Protein AF-A0AAW9EDS9-F1 (afdb_monomer_lite)

Structure (mmCIF, N/CA/C/O backbone):
data_AF-A0AAW9EDS9-F1
#
_entry.id   AF-A0AAW9EDS9-F1
#
loop_
_atom_site.group_PDB
_atom_site.id
_atom_site.type_symbol
_atom_site.label_atom_id
_atom_site.label_alt_id
_atom_site.label_comp_id
_atom_site.label_asym_id
_atom_site.label_entity_id
_atom_site.label_seq_id
_atom_site.pdbx_PDB_ins_code
_atom_site.Cartn_x
_atom_site.Cartn_y
_atom_site.Cartn_z
_atom_site.occupancy
_atom_site.B_iso_or_equiv
_atom_site.auth_seq_id
_atom_site.auth_comp_id
_atom_site.auth_asym_id
_atom_site.auth_atom_id
_atom_site.pdbx_PDB_model_num
ATOM 1 N N . ARG A 1 1 ? -27.302 0.984 17.533 1.00 54.56 1 ARG A N 1
ATOM 2 C CA . ARG A 1 1 ? -27.029 1.693 16.258 1.00 54.56 1 ARG A CA 1
ATOM 3 C C . ARG A 1 1 ? -25.774 1.092 15.646 1.00 54.56 1 ARG A C 1
ATOM 5 O O . ARG A 1 1 ? -24.735 1.158 16.277 1.00 54.56 1 ARG A O 1
ATOM 12 N N . ILE A 1 2 ? -25.851 0.520 14.443 1.00 56.59 2 ILE A N 1
ATOM 13 C CA . ILE A 1 2 ? -24.688 -0.120 13.812 1.00 56.59 2 ILE A CA 1
ATOM 14 C C . ILE A 1 2 ? -23.832 0.942 13.118 1.00 56.59 2 ILE A C 1
ATOM 16 O O . ILE A 1 2 ? -24.345 1.692 12.285 1.00 56.59 2 ILE A O 1
ATOM 20 N N . VAL A 1 3 ? -22.545 1.019 13.463 1.00 57.50 3 VAL A N 1
ATOM 21 C CA . VAL A 1 3 ? -21.586 1.915 12.800 1.00 57.50 3 VAL A CA 1
ATOM 22 C C . VAL A 1 3 ? -20.726 1.072 11.857 1.00 57.50 3 VAL A C 1
ATOM 24 O O . VAL A 1 3 ? -19.932 0.255 12.328 1.00 57.50 3 VAL A O 1
ATOM 27 N N . PRO A 1 4 ? -20.875 1.219 10.529 1.00 53.09 4 PRO A N 1
ATOM 28 C CA . PRO A 1 4 ? -20.014 0.514 9.594 1.00 53.09 4 PRO A CA 1
ATOM 29 C C . PRO A 1 4 ? -18.620 1.155 9.602 1.00 53.09 4 PRO A C 1
ATOM 31 O O . PRO A 1 4 ? -18.457 2.315 9.224 1.00 53.09 4 PRO A O 1
ATOM 34 N N . LEU A 1 5 ? -17.603 0.398 10.018 1.00 64.69 5 LEU A N 1
ATOM 35 C CA . LEU A 1 5 ? -16.206 0.714 9.729 1.00 64.69 5 LEU A CA 1
ATOM 36 C C . LEU A 1 5 ? -15.771 -0.032 8.469 1.00 64.69 5 LEU A C 1
ATOM 38 O O . LEU A 1 5 ? -16.339 -1.053 8.093 1.00 64.69 5 LEU A O 1
ATOM 42 N N . LYS A 1 6 ? -14.719 0.474 7.820 1.00 66.25 6 LYS A N 1
ATOM 43 C CA . LYS A 1 6 ? -14.220 -0.038 6.534 1.00 66.25 6 LYS A CA 1
ATOM 44 C C . LYS A 1 6 ? -13.859 -1.537 6.543 1.00 66.25 6 LYS A C 1
ATOM 46 O O . LYS A 1 6 ? -13.851 -2.144 5.479 1.00 66.25 6 LYS A O 1
ATOM 51 N N . TYR A 1 7 ? -13.562 -2.114 7.710 1.00 65.69 7 TYR A N 1
ATOM 52 C CA . TYR A 1 7 ? -13.126 -3.512 7.848 1.00 65.69 7 TYR A CA 1
ATOM 53 C C . TYR A 1 7 ? -14.027 -4.374 8.740 1.00 65.69 7 TYR A C 1
ATOM 55 O O . TYR A 1 7 ? -14.035 -5.589 8.575 1.00 65.69 7 TYR A O 1
ATOM 63 N N . TYR A 1 8 ? -14.791 -3.776 9.659 1.00 73.12 8 TYR A N 1
ATOM 64 C CA . TYR A 1 8 ? -15.649 -4.503 10.598 1.00 73.12 8 TYR A CA 1
ATOM 65 C C . TYR A 1 8 ? -16.947 -3.733 10.846 1.00 73.12 8 TYR A C 1
ATOM 67 O O . TYR A 1 8 ? -16.959 -2.503 10.890 1.00 73.12 8 TYR A O 1
ATOM 75 N N . GLN A 1 9 ? -18.044 -4.459 11.028 1.00 72.50 9 GLN A N 1
ATOM 76 C CA . GLN A 1 9 ? -19.332 -3.893 11.411 1.00 72.50 9 GLN A CA 1
ATOM 77 C C . GLN A 1 9 ? -19.438 -3.936 12.936 1.00 72.50 9 GLN A C 1
ATOM 79 O O . GLN A 1 9 ? -19.345 -5.017 13.509 1.00 72.50 9 GLN A O 1
ATOM 84 N N . ILE A 1 10 ? -19.591 -2.778 13.588 1.00 73.56 10 ILE A N 1
ATOM 85 C CA . ILE A 1 10 ? -19.698 -2.725 15.051 1.00 73.56 10 ILE A CA 1
ATOM 86 C C . ILE A 1 10 ? -21.167 -2.665 15.465 1.00 73.56 10 ILE A C 1
ATOM 88 O O . ILE A 1 10 ? -21.890 -1.739 15.087 1.00 73.56 10 ILE A O 1
ATOM 92 N N . ASP A 1 11 ? -21.593 -3.653 16.243 1.00 78.62 11 ASP A N 1
ATOM 93 C CA . ASP A 1 11 ? -22.897 -3.724 16.896 1.00 78.62 11 ASP A CA 1
ATOM 94 C C . ASP A 1 11 ? -22.860 -3.155 18.331 1.00 78.62 11 ASP A C 1
ATOM 96 O O . ASP A 1 11 ? -21.799 -2.872 18.890 1.00 78.62 11 ASP A O 1
ATOM 100 N N . ASP A 1 12 ? -24.032 -2.958 18.943 1.00 74.00 12 ASP A N 1
ATOM 101 C CA . ASP A 1 12 ? -24.140 -2.309 20.258 1.00 74.00 12 ASP A CA 1
ATOM 102 C C . ASP A 1 12 ? -23.501 -3.119 21.401 1.00 74.00 12 ASP A C 1
ATOM 104 O O . ASP A 1 12 ? -23.167 -2.538 22.436 1.00 74.00 12 ASP A O 1
ATOM 108 N N . THR A 1 13 ? -23.320 -4.438 21.247 1.00 76.19 13 THR A N 1
ATOM 109 C CA . THR A 1 13 ? -22.637 -5.256 22.261 1.00 76.19 13 THR A CA 1
ATOM 110 C C . THR A 1 13 ? -21.128 -5.057 22.186 1.00 76.19 13 THR A C 1
ATOM 112 O O . THR A 1 13 ? -20.492 -4.804 23.208 1.00 76.19 13 THR A O 1
ATOM 115 N N . LEU A 1 14 ? -20.584 -5.019 20.970 1.00 72.00 14 LEU A N 1
ATOM 116 C CA . LEU A 1 14 ? -19.176 -4.743 20.708 1.00 72.00 14 LEU A CA 1
ATOM 117 C C . LEU A 1 14 ? -18.789 -3.293 21.046 1.00 72.00 14 LEU A C 1
ATOM 119 O O . LEU A 1 14 ? -17.666 -3.039 21.468 1.00 72.00 14 LEU A O 1
ATOM 123 N N . TRP A 1 15 ? -19.722 -2.340 20.935 1.00 78.19 15 TRP A N 1
ATOM 124 C CA . TRP A 1 15 ? -19.494 -0.948 21.350 1.00 78.19 15 TRP A CA 1
ATOM 125 C C . TRP A 1 15 ? -19.282 -0.787 22.864 1.00 78.19 15 TRP A C 1
ATOM 127 O O . TRP A 1 15 ? -18.639 0.165 23.303 1.00 78.19 15 TRP A O 1
ATOM 137 N N . ARG A 1 16 ? -19.830 -1.704 23.672 1.00 79.38 16 ARG A N 1
ATOM 138 C CA . ARG A 1 16 ? -19.675 -1.706 25.137 1.00 79.38 16 ARG A CA 1
ATOM 139 C C . ARG A 1 16 ? -18.416 -2.438 25.601 1.00 79.38 16 ARG A C 1
ATOM 141 O O . ARG A 1 16 ? -18.017 -2.259 26.748 1.00 79.38 16 ARG A O 1
ATOM 148 N N . ASP A 1 17 ? -17.799 -3.234 24.731 1.00 82.56 17 ASP A N 1
ATOM 149 C CA . ASP A 1 17 ? -16.533 -3.915 24.993 1.00 82.56 17 ASP A CA 1
ATOM 150 C C . ASP A 1 17 ? -15.369 -3.092 24.425 1.00 82.56 17 ASP A C 1
ATOM 152 O O . ASP A 1 17 ? -14.916 -3.269 23.291 1.00 82.56 17 ASP A O 1
ATOM 156 N N . GLU A 1 18 ? -14.878 -2.161 25.242 1.00 78.94 18 GLU A N 1
ATOM 157 C CA . GLU A 1 18 ? -13.778 -1.264 24.882 1.00 78.94 18 GLU A CA 1
ATOM 158 C C . GLU A 1 18 ? -12.500 -2.027 24.486 1.00 78.94 18 GLU A C 1
ATOM 160 O O . GLU A 1 18 ? -11.785 -1.612 23.569 1.00 78.94 18 GLU A O 1
ATOM 165 N N . GLN A 1 19 ? -12.227 -3.176 25.116 1.00 84.69 19 GLN A N 1
ATOM 166 C CA . GLN A 1 19 ? -11.036 -3.969 24.812 1.00 84.69 19 GLN A CA 1
ATOM 167 C C . GLN A 1 19 ? -11.120 -4.608 23.428 1.00 84.69 19 GLN A C 1
ATOM 169 O O . GLN A 1 19 ? 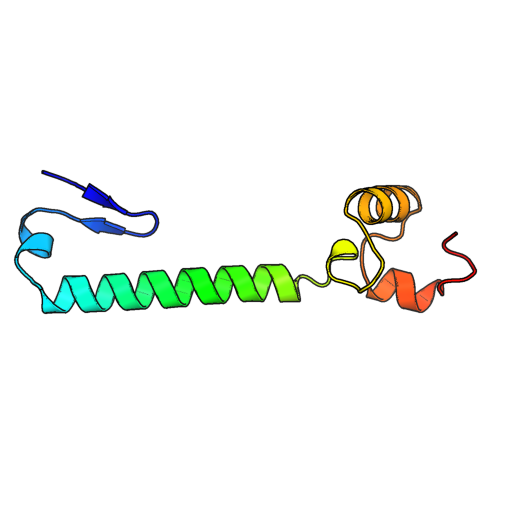-10.149 -4.560 22.661 1.00 84.69 19 GLN A O 1
ATOM 174 N N . GLN A 1 20 ? -12.268 -5.192 23.079 1.00 82.00 20 GLN A N 1
ATOM 175 C CA . GLN A 1 20 ? -12.465 -5.729 21.736 1.00 82.00 20 GLN A CA 1
ATOM 176 C C . GLN A 1 20 ? -12.473 -4.629 20.681 1.00 82.00 20 GLN A C 1
ATOM 178 O O . GLN A 1 20 ? -11.873 -4.802 19.617 1.00 82.00 20 GLN A O 1
ATOM 183 N N . LEU A 1 21 ? -13.070 -3.477 20.979 1.00 82.75 21 LEU A N 1
ATOM 184 C CA . LEU A 1 21 ? -13.113 -2.349 20.057 1.00 82.75 21 LEU A CA 1
ATOM 185 C C . LEU A 1 21 ? -11.711 -1.794 19.766 1.00 82.75 21 LEU A C 1
ATOM 187 O O . LEU A 1 21 ? -11.365 -1.543 18.608 1.00 82.75 21 LEU A O 1
ATOM 191 N N . PHE A 1 22 ? -10.865 -1.688 20.793 1.00 84.56 22 PHE A N 1
ATOM 192 C CA . PHE A 1 22 ? -9.461 -1.310 20.637 1.00 84.56 22 PHE A CA 1
ATOM 193 C C . PHE A 1 22 ? -8.659 -2.360 19.853 1.00 84.56 22 PHE A C 1
ATOM 195 O O . PHE A 1 22 ? -7.863 -2.027 18.975 1.00 84.56 22 PHE A O 1
ATOM 202 N N . ARG A 1 23 ? -8.895 -3.653 20.104 1.00 86.19 23 ARG A N 1
ATOM 203 C CA . ARG A 1 23 ? -8.254 -4.733 19.339 1.00 86.19 23 ARG A CA 1
ATOM 204 C C . ARG A 1 23 ? -8.640 -4.680 17.856 1.00 86.19 23 ARG A C 1
ATOM 206 O O . ARG A 1 23 ? -7.770 -4.807 16.995 1.00 86.19 23 ARG A O 1
ATOM 213 N N . LEU A 1 24 ? -9.919 -4.477 17.543 1.00 84.38 24 LEU A N 1
ATOM 214 C CA . LEU A 1 24 ? -10.411 -4.391 16.164 1.00 84.38 24 LEU A CA 1
ATOM 215 C C . LEU A 1 24 ? -9.917 -3.132 15.445 1.00 84.38 24 LEU A C 1
ATOM 217 O O . LEU A 1 24 ? -9.607 -3.191 14.250 1.00 84.38 24 LEU A O 1
ATOM 221 N N . SER A 1 25 ? -9.793 -2.006 16.151 1.00 83.56 25 SER A N 1
ATOM 222 C CA . SER A 1 25 ? -9.224 -0.783 15.580 1.00 83.56 25 SER A CA 1
ATOM 223 C C . SER A 1 25 ? -7.737 -0.956 15.258 1.00 83.56 25 SER A C 1
ATOM 225 O O . SER A 1 25 ? -7.307 -0.600 14.156 1.00 83.56 25 SER A O 1
ATOM 227 N N . LEU A 1 26 ? -6.973 -1.608 16.141 1.00 85.88 26 LEU A N 1
ATOM 228 C CA . LEU A 1 26 ? -5.572 -1.952 15.898 1.00 85.88 26 LEU A CA 1
ATOM 229 C C . LEU A 1 26 ? -5.417 -2.881 14.684 1.00 85.88 26 LEU A C 1
ATOM 231 O O . LEU A 1 26 ? -4.588 -2.618 13.813 1.00 85.88 26 LEU A O 1
ATOM 235 N N . LEU A 1 27 ? -6.239 -3.930 14.583 1.00 86.50 27 LEU A N 1
ATOM 236 C CA . LEU A 1 27 ? -6.231 -4.854 13.440 1.00 86.50 27 LEU A CA 1
ATOM 237 C C . LEU A 1 27 ? -6.604 -4.156 12.126 1.00 86.50 27 LEU A C 1
ATOM 239 O O . LEU A 1 27 ? -5.970 -4.389 11.093 1.00 86.50 27 LEU A O 1
ATOM 243 N N . SER A 1 28 ? -7.591 -3.260 12.163 1.00 84.31 28 SER A N 1
ATOM 244 C CA . SER A 1 28 ? -7.981 -2.439 11.011 1.00 84.31 28 SER A CA 1
ATOM 245 C C . SER A 1 28 ? -6.835 -1.535 10.558 1.00 84.31 28 SER A C 1
ATOM 247 O O . SER A 1 28 ? -6.563 -1.422 9.362 1.00 84.31 28 SER A O 1
ATOM 249 N N . TRP A 1 29 ? -6.126 -0.918 11.506 1.00 82.62 29 TRP A N 1
ATOM 250 C CA . TRP A 1 29 ? -4.972 -0.070 11.222 1.00 82.62 29 TRP A CA 1
ATOM 251 C C . TRP A 1 29 ? -3.808 -0.864 10.622 1.00 82.62 29 TRP A C 1
ATOM 253 O O . TRP A 1 29 ? -3.258 -0.465 9.594 1.00 82.62 29 TRP A O 1
ATOM 263 N N . GLN A 1 30 ? -3.470 -2.018 11.204 1.00 87.31 30 GLN A N 1
ATOM 264 C CA . GLN A 1 30 ? -2.427 -2.904 10.681 1.00 87.31 30 GLN A CA 1
ATOM 265 C C . GLN A 1 30 ? -2.756 -3.382 9.264 1.00 87.31 30 GLN A C 1
ATOM 267 O O . GLN A 1 30 ? -1.890 -3.354 8.389 1.00 87.31 30 GLN A O 1
ATOM 272 N N . SER A 1 31 ? -4.012 -3.759 9.017 1.00 82.88 31 SER A N 1
ATOM 273 C CA . SER A 1 31 ? -4.481 -4.184 7.695 1.00 82.88 31 S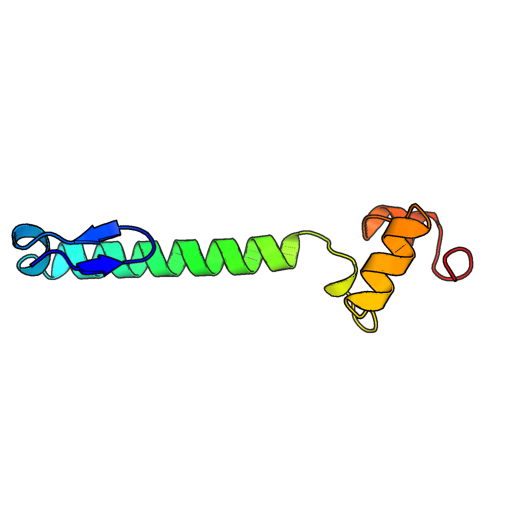ER A CA 1
ATOM 274 C C . SER A 1 31 ? -4.391 -3.046 6.679 1.00 82.88 31 SER A C 1
ATOM 276 O O . SER A 1 31 ? -3.822 -3.231 5.607 1.00 82.88 31 SER A O 1
ATOM 278 N N . ALA A 1 32 ? -4.835 -1.838 7.040 1.00 82.31 32 ALA A N 1
ATOM 279 C CA . ALA A 1 32 ? -4.727 -0.662 6.179 1.00 82.31 32 ALA A CA 1
ATOM 280 C C . ALA A 1 32 ? -3.267 -0.284 5.877 1.00 82.31 32 ALA A C 1
ATOM 282 O O . ALA A 1 32 ? -2.935 0.069 4.744 1.00 82.31 32 ALA A O 1
ATOM 283 N N . GLN A 1 33 ? -2.379 -0.376 6.869 1.00 82.25 33 GLN A N 1
ATOM 284 C CA . GLN A 1 33 ? -0.955 -0.114 6.684 1.00 82.25 33 GLN A CA 1
ATOM 285 C C . GLN A 1 33 ? -0.307 -1.179 5.793 1.00 82.25 33 GLN A C 1
ATOM 287 O O . GLN A 1 33 ? 0.468 -0.835 4.900 1.00 82.25 33 GLN A O 1
ATOM 292 N N . ARG A 1 34 ? -0.653 -2.458 5.982 1.00 80.56 34 ARG A N 1
ATOM 293 C CA . ARG A 1 34 ? -0.198 -3.551 5.118 1.00 80.56 34 ARG A CA 1
ATOM 294 C C . ARG A 1 34 ? -0.677 -3.346 3.690 1.00 80.56 34 ARG A C 1
ATOM 296 O O . ARG A 1 34 ? 0.129 -3.452 2.780 1.00 80.56 34 ARG A O 1
ATOM 303 N N . GLU A 1 35 ? -1.935 -2.975 3.485 1.00 78.56 35 GLU A N 1
ATOM 304 C CA . GLU A 1 35 ? -2.483 -2.707 2.156 1.00 78.56 35 GLU A CA 1
ATOM 305 C C . GLU A 1 35 ? -1.788 -1.511 1.491 1.00 78.56 35 GLU A C 1
ATOM 307 O O . GLU A 1 35 ? -1.411 -1.580 0.323 1.00 78.56 35 GLU A O 1
ATOM 312 N N . LYS A 1 36 ? -1.518 -0.436 2.244 1.00 74.50 36 LYS A N 1
ATOM 313 C CA . LYS A 1 36 ? -0.734 0.710 1.758 1.00 74.50 36 LYS A CA 1
ATOM 314 C C . LYS A 1 36 ? 0.686 0.302 1.366 1.00 74.50 36 LYS A C 1
ATOM 316 O O . LYS A 1 36 ? 1.188 0.749 0.337 1.00 74.50 36 LYS A O 1
ATOM 321 N N . ASN A 1 37 ? 1.325 -0.545 2.166 1.00 71.19 37 ASN A N 1
ATOM 322 C CA . ASN A 1 37 ? 2.675 -1.027 1.898 1.00 71.19 37 ASN A CA 1
ATOM 323 C C . ASN A 1 37 ? 2.704 -2.011 0.726 1.00 71.19 37 ASN A C 1
ATOM 325 O O . ASN A 1 37 ? 3.580 -1.889 -0.115 1.00 71.19 37 ASN A O 1
ATOM 329 N N . CYS A 1 38 ? 1.731 -2.915 0.602 1.00 67.12 38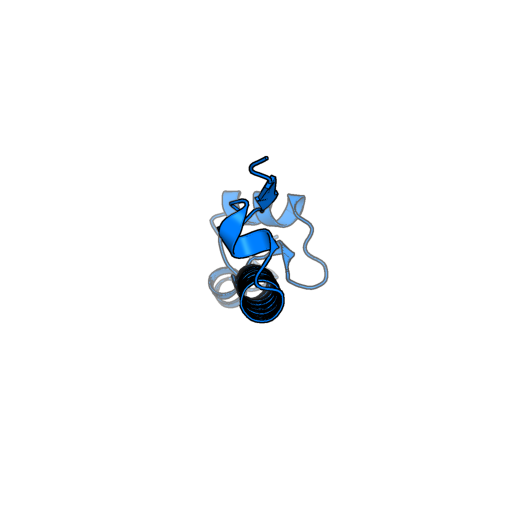 CYS A N 1
ATOM 330 C CA . CYS A 1 38 ? 1.581 -3.801 -0.552 1.00 67.12 38 CYS A CA 1
ATOM 331 C C . CYS A 1 38 ? 1.319 -3.010 -1.837 1.00 67.12 38 CYS A C 1
ATOM 333 O O . CYS A 1 38 ? 1.903 -3.326 -2.864 1.00 67.12 38 CYS A O 1
ATOM 335 N N . ARG A 1 39 ? 0.513 -1.942 -1.781 1.00 65.31 39 ARG A N 1
ATOM 336 C CA . ARG A 1 39 ? 0.315 -1.035 -2.922 1.00 65.31 39 ARG A CA 1
ATOM 337 C C . ARG A 1 39 ? 1.617 -0.346 -3.339 1.00 65.31 39 ARG A C 1
ATOM 339 O O . ARG A 1 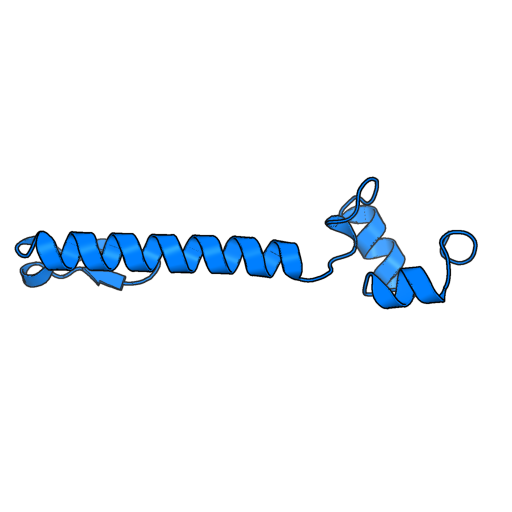39 ? 1.848 -0.233 -4.530 1.00 65.31 39 ARG A O 1
ATOM 346 N N . ARG A 1 40 ? 2.466 0.058 -2.385 1.00 63.44 40 ARG A N 1
ATOM 347 C CA . ARG A 1 40 ? 3.805 0.629 -2.653 1.00 63.44 40 ARG A CA 1
ATOM 348 C C . ARG A 1 40 ? 4.825 -0.416 -3.119 1.00 63.44 40 ARG A C 1
ATOM 350 O O . ARG A 1 40 ? 5.720 -0.112 -3.890 1.00 63.44 40 ARG A O 1
ATOM 357 N N . ALA A 1 41 ? 4.701 -1.648 -2.635 1.00 61.09 41 ALA A N 1
ATOM 358 C CA . ALA A 1 41 ? 5.537 -2.783 -3.017 1.00 61.09 41 ALA A CA 1
ATOM 359 C C . ALA A 1 41 ? 5.019 -3.497 -4.276 1.00 61.09 41 ALA A C 1
ATOM 361 O O . ALA A 1 41 ? 5.585 -4.507 -4.681 1.00 61.09 41 ALA A O 1
ATOM 362 N N . SER A 1 42 ? 3.960 -2.973 -4.902 1.00 65.25 42 SER A N 1
ATOM 363 C CA . SER A 1 42 ? 3.343 -3.524 -6.108 1.00 65.25 42 SER A CA 1
ATOM 364 C C . SER A 1 42 ? 4.300 -3.546 -7.302 1.00 65.25 42 SER A C 1
ATOM 366 O O . SER A 1 42 ? 3.968 -4.163 -8.309 1.00 65.25 42 SER A O 1
ATOM 368 N N . GLY A 1 43 ? 5.445 -2.857 -7.222 1.00 64.75 43 GLY A N 1
ATOM 369 C CA . GLY A 1 43 ? 6.389 -2.757 -8.333 1.00 64.75 43 GLY A CA 1
ATOM 370 C C . GLY A 1 43 ? 5.814 -1.963 -9.502 1.00 64.75 43 GLY A C 1
ATOM 371 O O . GLY A 1 43 ? 6.166 -2.223 -10.649 1.00 64.75 43 GLY A O 1
ATOM 372 N N . ARG A 1 44 ? 4.897 -1.030 -9.216 1.00 68.75 44 ARG A N 1
ATOM 373 C CA . ARG A 1 44 ? 4.316 -0.150 -10.225 1.00 68.75 44 ARG A CA 1
ATOM 374 C C . ARG A 1 44 ? 5.350 0.842 -10.709 1.00 68.75 44 ARG A C 1
ATOM 376 O O . ARG A 1 44 ? 6.133 1.375 -9.925 1.00 68.75 44 ARG A O 1
ATOM 383 N N . LEU A 1 45 ? 5.295 1.142 -11.997 1.00 73.12 45 LEU A N 1
ATOM 384 C CA . LEU A 1 45 ? 6.229 2.066 -12.624 1.00 73.12 45 LEU A CA 1
ATOM 385 C C . LEU A 1 45 ? 6.101 3.466 -12.026 1.00 73.12 45 LEU A C 1
ATOM 387 O O . LEU A 1 45 ? 7.116 4.088 -11.745 1.00 73.12 45 LEU A O 1
ATOM 391 N N . LYS A 1 46 ? 4.880 3.922 -11.715 1.00 76.25 46 LYS A N 1
ATOM 392 C CA . LYS A 1 46 ? 4.660 5.236 -11.081 1.00 76.25 46 LYS A CA 1
ATOM 393 C C . LYS A 1 46 ? 5.254 5.381 -9.673 1.00 76.25 46 LYS A C 1
ATOM 395 O O . LYS A 1 46 ? 5.276 6.486 -9.139 1.00 76.25 46 LYS A O 1
ATOM 400 N N . ASP A 1 47 ? 5.629 4.272 -9.031 1.00 73.50 47 ASP A N 1
ATOM 401 C CA . ASP A 1 47 ? 6.245 4.296 -7.703 1.00 73.50 47 ASP A CA 1
ATOM 402 C C . ASP A 1 47 ? 7.773 4.519 -7.801 1.00 73.50 47 ASP A C 1
ATOM 404 O O . ASP A 1 47 ? 8.436 4.693 -6.776 1.00 73.50 47 ASP A O 1
ATOM 408 N N . LEU A 1 48 ? 8.338 4.551 -9.020 1.00 77.25 48 LEU A N 1
ATOM 409 C CA . LEU A 1 48 ? 9.723 4.940 -9.278 1.00 77.25 48 LEU A CA 1
ATOM 410 C C . LEU A 1 48 ? 9.893 6.470 -9.288 1.00 77.25 48 LEU A C 1
ATOM 412 O O . LEU A 1 48 ? 9.007 7.199 -9.745 1.00 77.25 48 LEU A O 1
ATOM 416 N N . PRO A 1 49 ? 11.057 6.980 -8.839 1.00 70.19 49 PRO A N 1
ATOM 417 C CA . PRO A 1 49 ? 11.374 8.394 -8.983 1.00 70.19 49 PRO A CA 1
ATOM 418 C C . PRO A 1 49 ? 11.347 8.787 -10.467 1.00 70.19 49 PRO A C 1
ATOM 420 O O . PRO A 1 49 ? 11.834 8.047 -11.318 1.00 70.19 49 PRO A O 1
ATOM 423 N N . ASN A 1 50 ? 10.792 9.963 -10.765 1.00 77.44 50 ASN A N 1
ATOM 424 C CA . ASN A 1 50 ? 10.638 10.526 -12.115 1.00 77.44 50 ASN A CA 1
ATOM 425 C C . ASN A 1 50 ? 9.636 9.820 -13.049 1.00 77.44 50 ASN A C 1
ATOM 427 O O . ASN A 1 50 ? 9.595 10.166 -14.226 1.00 77.44 50 ASN A O 1
ATOM 431 N N . ILE A 1 51 ? 8.790 8.907 -12.557 1.00 80.56 51 ILE A N 1
ATOM 432 C CA . ILE A 1 51 ? 7.697 8.328 -13.354 1.00 80.56 51 ILE A CA 1
ATOM 433 C C . ILE A 1 51 ? 6.349 8.819 -12.827 1.00 80.56 51 ILE A C 1
ATOM 435 O O . ILE A 1 51 ? 5.940 8.529 -11.706 1.00 80.56 51 ILE A O 1
ATOM 439 N N . SER A 1 52 ? 5.632 9.572 -13.660 1.00 82.69 52 SER A N 1
ATOM 440 C CA . SER A 1 52 ? 4.254 9.979 -13.373 1.00 82.69 52 SER A CA 1
ATOM 441 C C . SER A 1 52 ? 3.254 8.882 -13.755 1.00 82.69 52 SER A C 1
ATOM 443 O O . SER A 1 52 ? 3.561 7.976 -14.527 1.00 82.69 52 SER A O 1
ATOM 445 N N . PHE A 1 53 ? 2.010 8.988 -13.278 1.00 79.38 53 PHE A N 1
ATOM 446 C CA . PHE A 1 53 ? 0.937 8.078 -13.702 1.00 79.38 53 PHE A CA 1
ATOM 447 C C . PHE A 1 53 ? 0.722 8.081 -15.227 1.00 79.38 53 PHE A C 1
ATOM 449 O O . PHE A 1 53 ? 0.435 7.042 -15.812 1.00 79.38 53 PHE A O 1
ATOM 456 N N . HIS A 1 54 ? 0.898 9.236 -15.877 1.00 83.00 54 HIS A N 1
ATOM 457 C CA . HIS A 1 54 ? 0.795 9.336 -17.332 1.00 83.00 54 HIS A CA 1
ATOM 458 C C . HIS A 1 54 ? 1.908 8.550 -18.040 1.00 83.00 54 HIS A C 1
ATOM 460 O O . HIS A 1 54 ? 1.621 7.806 -18.972 1.00 83.00 54 HIS A O 1
ATOM 466 N N . MET A 1 55 ? 3.149 8.642 -17.550 1.00 81.19 55 MET A N 1
ATOM 467 C CA . MET A 1 55 ? 4.271 7.857 -18.082 1.00 81.19 55 MET A CA 1
ATOM 468 C C . MET A 1 55 ? 4.083 6.357 -17.859 1.00 81.19 55 MET A C 1
ATOM 470 O O . MET A 1 55 ? 4.369 5.579 -18.756 1.00 81.19 55 MET A O 1
ATOM 474 N N . GLU A 1 56 ? 3.565 5.935 -16.701 1.00 84.38 56 GLU A N 1
ATOM 475 C CA . GLU A 1 56 ? 3.214 4.526 -16.472 1.00 84.38 56 GLU A CA 1
ATOM 476 C C . GLU A 1 56 ? 2.217 4.027 -17.527 1.00 84.38 56 GLU A C 1
ATOM 478 O O . GLU A 1 56 ? 2.402 2.944 -18.071 1.00 84.38 56 GLU A O 1
ATOM 483 N N . LEU A 1 57 ? 1.200 4.825 -17.871 1.00 85.31 57 LEU A N 1
ATOM 484 C CA . LEU A 1 57 ? 0.245 4.456 -18.914 1.00 85.31 57 LEU A CA 1
ATOM 485 C C . LEU A 1 57 ? 0.914 4.351 -20.295 1.00 85.31 57 LEU A C 1
ATOM 487 O O . LEU A 1 57 ? 0.649 3.399 -21.025 1.00 85.31 57 LEU A O 1
ATOM 491 N N . GLN A 1 58 ? 1.802 5.288 -20.642 1.00 87.19 58 GLN A N 1
ATOM 492 C CA . GLN A 1 58 ? 2.563 5.243 -21.897 1.00 87.19 58 GLN A CA 1
ATOM 493 C C . GLN A 1 58 ? 3.482 4.015 -21.971 1.00 87.19 58 GLN A C 1
ATOM 495 O O . GLN A 1 58 ? 3.478 3.321 -22.983 1.00 87.19 58 GLN A O 1
ATOM 500 N N . LEU A 1 59 ? 4.196 3.698 -20.888 1.00 84.19 59 LEU A N 1
ATOM 501 C CA . LEU A 1 59 ? 5.050 2.511 -20.788 1.00 84.19 59 LEU A CA 1
ATOM 502 C C . LEU A 1 59 ? 4.233 1.221 -20.916 1.00 84.19 59 LEU A C 1
ATOM 504 O O . LEU A 1 59 ? 4.618 0.330 -21.668 1.00 84.19 59 LEU A O 1
ATOM 508 N N . ILE A 1 60 ? 3.061 1.147 -20.276 1.00 84.94 60 ILE A N 1
ATOM 509 C CA . ILE A 1 60 ? 2.141 0.011 -20.429 1.00 84.94 60 ILE A CA 1
ATOM 510 C C . ILE A 1 60 ? 1.711 -0.144 -21.894 1.00 84.94 60 ILE A C 1
ATOM 512 O O . ILE A 1 60 ? 1.727 -1.257 -22.418 1.00 84.94 60 ILE A O 1
ATOM 516 N N . HIS A 1 61 ? 1.360 0.952 -22.576 1.00 85.44 61 HIS A N 1
ATOM 517 C CA . HIS A 1 61 ? 1.014 0.917 -24.002 1.00 85.44 61 HIS A CA 1
ATOM 518 C C . HIS A 1 61 ? 2.192 0.510 -24.897 1.00 85.44 61 HIS A C 1
ATOM 520 O O . HIS A 1 61 ? 1.970 -0.133 -25.920 1.00 85.44 61 HIS A O 1
ATOM 526 N N . ALA A 1 62 ? 3.423 0.829 -24.495 1.00 83.19 62 ALA A N 1
ATOM 527 C CA . ALA A 1 62 ? 4.653 0.405 -25.159 1.00 83.19 62 ALA A CA 1
ATOM 528 C C . ALA A 1 62 ? 5.068 -1.046 -24.828 1.00 83.19 62 ALA A C 1
ATOM 530 O O . ALA A 1 62 ? 6.103 -1.510 -25.296 1.00 83.19 62 ALA A O 1
ATOM 531 N N . GLY A 1 63 ? 4.274 -1.783 -24.040 1.00 82.62 63 GLY A N 1
ATOM 532 C CA . GLY A 1 63 ? 4.558 -3.176 -23.678 1.00 82.62 63 GLY A CA 1
ATOM 533 C C . GLY A 1 63 ? 5.468 -3.344 -22.457 1.00 82.62 63 GLY A C 1
AT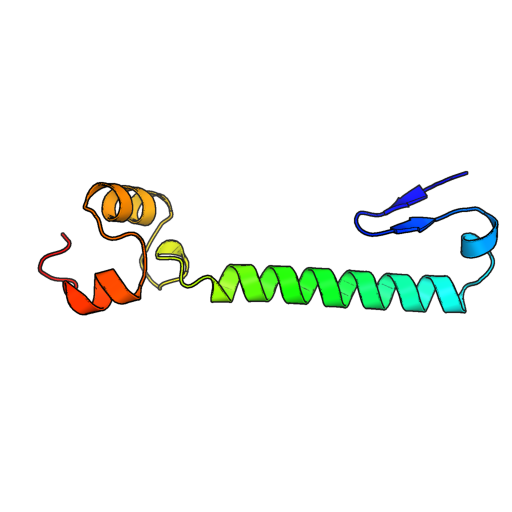OM 534 O O . GLY A 1 63 ? 5.976 -4.438 -22.225 1.00 82.62 63 GLY A O 1
ATOM 535 N N . ILE A 1 64 ? 5.648 -2.290 -21.657 1.00 82.44 64 ILE A N 1
ATOM 536 C CA . ILE A 1 64 ? 6.444 -2.276 -20.426 1.00 82.44 64 ILE A CA 1
ATOM 537 C C . ILE A 1 64 ? 5.491 -2.082 -19.236 1.00 82.44 64 ILE A C 1
ATOM 539 O O . ILE A 1 64 ? 5.232 -0.949 -18.828 1.00 82.44 64 ILE A O 1
ATOM 543 N N . PRO A 1 65 ? 4.910 -3.161 -18.683 1.00 78.50 65 PRO A N 1
ATOM 544 C CA . PRO A 1 65 ? 3.892 -3.050 -17.641 1.00 78.50 65 PRO A CA 1
ATOM 545 C C . PRO A 1 65 ? 4.462 -2.924 -16.223 1.00 78.50 65 PRO A C 1
ATOM 547 O O . PRO A 1 65 ? 3.745 -2.504 -15.312 1.00 78.50 65 PRO A O 1
ATOM 550 N N . ASP A 1 66 ? 5.730 -3.286 -16.013 1.00 79.50 66 ASP A N 1
ATOM 551 C CA . ASP A 1 66 ? 6.336 -3.328 -14.688 1.00 79.50 66 ASP A CA 1
ATOM 552 C C . ASP A 1 66 ? 7.830 -2.971 -14.678 1.00 79.50 66 ASP A C 1
ATOM 554 O O . ASP A 1 66 ? 8.514 -2.893 -15.702 1.00 79.50 66 ASP A O 1
ATOM 558 N N . VAL A 1 67 ? 8.335 -2.726 -13.467 1.00 78.75 67 VAL A N 1
ATOM 559 C CA . VAL A 1 67 ? 9.714 -2.285 -13.218 1.00 78.75 67 VAL A CA 1
ATOM 560 C C . VAL A 1 67 ? 10.756 -3.308 -13.685 1.00 78.75 67 VAL A C 1
ATOM 562 O O . VAL A 1 67 ? 11.871 -2.908 -14.016 1.00 78.75 67 VAL A O 1
ATOM 565 N N . ARG A 1 68 ? 10.446 -4.612 -13.715 1.00 77.19 68 ARG A N 1
ATOM 566 C CA . ARG A 1 68 ? 11.390 -5.628 -14.205 1.00 77.19 68 ARG A CA 1
ATOM 567 C C . ARG A 1 68 ? 11.539 -5.515 -15.712 1.00 77.19 68 ARG A C 1
ATOM 569 O O . ARG A 1 68 ? 12.667 -5.374 -16.171 1.00 77.19 68 ARG A O 1
ATOM 576 N N . THR A 1 69 ? 10.429 -5.444 -16.446 1.00 77.62 69 THR A N 1
ATOM 577 C CA . THR A 1 69 ? 10.455 -5.225 -17.900 1.00 77.62 69 THR A CA 1
ATOM 578 C C . THR A 1 69 ? 11.171 -3.921 -18.252 1.00 77.62 69 THR A C 1
ATOM 580 O O . THR A 1 69 ? 12.006 -3.907 -19.150 1.00 77.62 69 THR A O 1
ATOM 583 N N . LEU A 1 70 ? 10.948 -2.838 -17.495 1.00 80.12 70 LEU A N 1
ATOM 584 C CA . LEU A 1 70 ? 11.662 -1.573 -17.718 1.00 80.12 70 LEU A CA 1
ATOM 585 C C . LEU A 1 70 ? 13.184 -1.721 -17.527 1.00 80.12 70 LEU A C 1
ATOM 587 O O . LEU A 1 70 ? 13.967 -1.111 -18.253 1.00 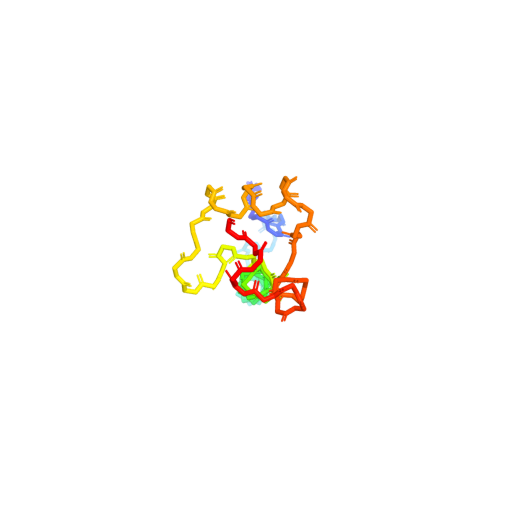80.12 70 LEU A O 1
ATOM 591 N N . ARG A 1 71 ? 13.620 -2.528 -16.552 1.00 78.06 71 ARG A N 1
ATOM 592 C CA . ARG A 1 71 ? 15.047 -2.801 -16.311 1.00 78.06 71 ARG A CA 1
ATOM 593 C C . ARG A 1 71 ? 15.674 -3.691 -17.381 1.00 78.06 71 ARG A C 1
ATOM 595 O O . ARG A 1 71 ? 16.869 -3.556 -17.614 1.00 78.06 71 ARG A O 1
ATOM 602 N N . GLU A 1 72 ? 14.897 -4.587 -17.978 1.00 79.69 72 GLU A N 1
ATOM 603 C CA . GLU A 1 72 ? 15.342 -5.493 -19.044 1.00 79.69 72 GLU A CA 1
ATOM 604 C C . GLU A 1 72 ? 15.446 -4.778 -20.395 1.00 79.69 72 GLU A C 1
ATOM 606 O O . GLU A 1 72 ? 16.434 -4.963 -21.098 1.00 79.69 72 GLU A O 1
ATOM 611 N N . VAL A 1 73 ? 14.471 -3.924 -20.723 1.00 77.06 73 VAL A N 1
ATOM 612 C CA . VAL A 1 73 ? 14.481 -3.092 -21.940 1.00 77.06 73 VAL A CA 1
ATOM 613 C C . VAL A 1 73 ? 15.534 -1.981 -21.834 1.00 77.06 73 VAL A C 1
ATOM 615 O O . VAL A 1 73 ? 16.186 -1.637 -22.814 1.00 77.06 73 VAL A O 1
ATOM 618 N N . GLY A 1 74 ? 15.757 -1.457 -20.625 1.00 68.25 74 GLY A N 1
ATOM 619 C CA . GLY A 1 74 ? 16.664 -0.339 -20.388 1.00 68.25 74 GLY A CA 1
ATOM 620 C C . GLY A 1 74 ? 16.025 1.006 -20.748 1.00 68.25 74 GLY A C 1
ATOM 621 O O . GLY A 1 74 ? 15.233 1.128 -21.677 1.00 68.25 74 GLY A O 1
ATOM 622 N N . ALA A 1 75 ? 16.377 2.057 -19.999 1.00 61.06 75 ALA A N 1
ATOM 623 C CA . ALA A 1 75 ? 15.744 3.378 -20.116 1.00 61.06 75 ALA A CA 1
ATOM 624 C C . ALA A 1 75 ? 15.915 4.049 -21.494 1.00 61.06 75 ALA A C 1
ATOM 626 O O . ALA A 1 75 ? 15.192 4.991 -21.796 1.00 61.06 75 ALA A O 1
ATOM 627 N N . GLN A 1 76 ? 16.873 3.584 -22.299 1.00 58.53 76 GLN A N 1
ATOM 628 C CA . GLN A 1 76 ? 17.221 4.173 -23.590 1.00 58.53 76 GLN A CA 1
ATOM 629 C C . GLN A 1 76 ? 16.372 3.628 -24.752 1.00 58.53 76 GLN A C 1
ATOM 631 O O . GLN A 1 76 ? 16.169 4.346 -25.720 1.00 58.53 76 GLN A O 1
ATOM 636 N N . GLU A 1 77 ? 15.849 2.403 -24.633 1.00 59.16 77 GLU A N 1
ATOM 637 C CA . GLU A 1 77 ? 14.979 1.760 -25.638 1.00 59.16 77 GLU A CA 1
ATOM 638 C C . GLU A 1 77 ? 13.481 1.945 -25.316 1.00 59.16 77 GLU A C 1
ATOM 640 O O . GLU A 1 77 ? 12.621 1.688 -26.151 1.00 59.16 77 GLU A O 1
ATOM 645 N N . ALA A 1 78 ? 13.158 2.370 -24.089 1.00 56.75 78 ALA A N 1
ATOM 646 C CA . ALA A 1 78 ? 11.791 2.544 -23.587 1.00 56.75 78 ALA A CA 1
ATOM 647 C C . ALA A 1 78 ? 11.192 3.949 -23.829 1.00 56.75 78 ALA A C 1
ATOM 649 O O . ALA A 1 78 ? 10.079 4.211 -23.365 1.00 56.75 78 ALA A O 1
ATOM 650 N N . TRP A 1 79 ? 11.940 4.852 -24.476 1.00 48.72 79 TRP A N 1
ATOM 651 C CA . TRP A 1 79 ? 11.564 6.247 -24.748 1.00 48.72 79 TRP A CA 1
ATOM 652 C C . TRP A 1 79 ? 11.155 6.468 -26.203 1.00 48.72 79 TRP A C 1
ATOM 654 O O . TRP A 1 79 ? 11.866 5.962 -27.096 1.00 48.72 79 TRP A O 1
#

Organism: Klebsiella aerogenes (NCBI:txid548)

Radius of gyration: 20.54 Å; chains: 1; bounding box: 44×16×51 Å

Sequence (79 aa):
RIVPLKYYQIDDTLWRDEQQLFRLSLLSWQSAQREKNCRRASGRLKDLPNISFHMELQLIHAGIPDVRTLREVGAQEAW

Foldseek 3Di:
DWDDDPPDIDDPVNVVVPPSVVVVVVVVVVVVVVVVVCVLVVQQPCNDPPAHPVNCVLLVVVVNNGPVSCVVCDPVNSD

InterPro domains:
  IPR007077 TfoX, C-terminal [PF04994] (43-79)
  IPR047525 DNA transformation protein TfoX-like [PTHR36121] (3-79)

pLDDT: mean 75.36, std 9.41, range [48.72, 87.31]

Secondary structure (DSSP, 8-state):
--EE-SS-EEPHHHHH-HHHHHHHHHHHHHHHHHHHHHHHTT--GGGSTT--HHHHHHHHHTT--SHHHHHHH-TTT--